Protein AF-A0A9P6CTK6-F1 (afdb_monomer)

Solvent-accessible surface area (backbone atoms only — not comparable to full-atom values): 7096 Å² total; per-residue (Å²): 109,64,70,56,51,52,54,55,56,73,71,48,77,63,53,68,63,51,49,53,53,50,47,56,50,49,43,47,75,72,61,76,55,91,66,76,59,30,54,73,52,48,22,58,72,70,72,44,57,94,61,47,58,56,55,58,44,55,79,36,50,92,51,36,44,75,45,89,54,102,55,42,32,71,42,72,72,44,77,68,54,58,60,30,31,64,28,52,91,70,31,52,95,58,42,45,64,60,72,62,50,50,54,52,50,50,51,53,49,49,63,75,63,55,71,85,77,86,124

Radius of gyration: 14.76 Å; Cα contacts (8 Å, |Δi|>4): 110; chains: 1; bounding box: 50×30×33 Å

Secondary structure (DSSP, 8-state):
-HH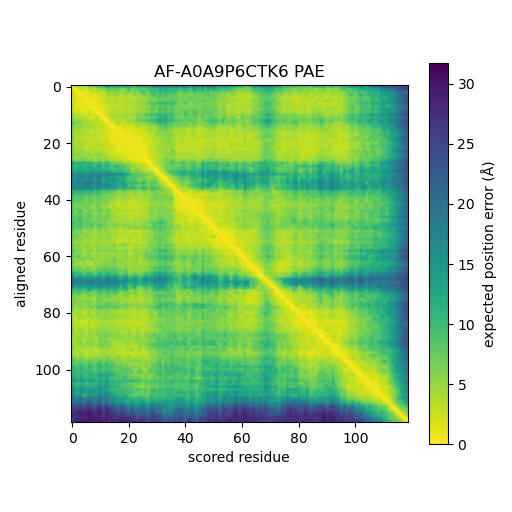HHHHHHHT-SSHHHHHHHHHHHHHHHHH-------HHHHHHHTTPPTTHHHHHHHHTTTTEEEE-SSS-EEEES-HHHHHHHT-HHHHGGG---HHHHHHHHHHHHHHHHS-----

Organism: NCBI:txid109636

pLDDT: mean 74.63, std 10.19, range [42.88, 86.19]

Nearest PDB structures (foldseek):
  7phf-assembly2_D  TM=4.768E-01  e=1.134E+00  Streptomyces peucetius
  3i53-assembly1_B  TM=4.254E-01  e=7.303E-01  Streptomyces carzinostaticus subsp. neocarzinostaticus
  5eeg-assembly1_A  TM=5.053E-01  e=2.125E+00  Streptomyces peucetius
  7phe-assembly1_B  TM=4.995E-01  e=2.909E+00  Streptomyces peucetius
  7pgj-assembly1_A-2  TM=5.007E-01  e=3.512E+00  Streptomyces peucetius

Sequence (119 aa):
LDALYQYIFSNVKHLDIVKDILAYILLEWNTSIPHPNEISQVEALFSLQAGDLESLLANLSAIVHCVPNTTTEVKFLHASLGDFLVDQSRSGEFYINLEEHQSQLLCIFFESHIPDTQY

Foldseek 3Di:
DLVVVVVLLVPADPLVLVLLLVLVLLCVVPPVPDDDQAPVVSCVVSVHDVCVSVVRCVSVVVFWDFDPDVGTGIDGPDPVVSVQQCDCVRCVVSHHDNVVSVVVVVVVVVVVPPPPPDD

Mean predicted aligned error: 8.42 Å

Structure (mmCIF, N/CA/C/O backbone):
data_AF-A0A9P6CTK6-F1
#
_entry.id   AF-A0A9P6CTK6-F1
#
loop_
_atom_site.group_PDB
_atom_site.id
_atom_site.type_symbol
_atom_site.label_atom_id
_atom_site.label_alt_id
_atom_site.label_comp_id
_atom_site.label_asym_id
_atom_site.label_entity_id
_atom_site.label_seq_id
_atom_site.pdbx_PDB_ins_code
_atom_site.Cartn_x
_atom_site.Cartn_y
_atom_site.Cartn_z
_atom_site.occupancy
_atom_site.B_iso_or_equiv
_atom_site.auth_seq_id
_atom_site.auth_comp_id
_atom_site.auth_asym_id
_atom_site.auth_atom_id
_atom_site.pdbx_PDB_model_num
ATOM 1 N N . LEU A 1 1 ? -20.359 -2.836 2.328 1.00 74.75 1 LEU A N 1
ATOM 2 C CA . LEU A 1 1 ? -19.058 -3.083 1.667 1.00 74.75 1 LEU A CA 1
ATOM 3 C C . LEU A 1 1 ? -17.915 -2.971 2.665 1.00 74.75 1 LEU A C 1
ATOM 5 O O . LEU A 1 1 ? -17.070 -3.845 2.684 1.00 74.75 1 LEU A O 1
ATOM 9 N N . ASP A 1 2 ? -17.955 -1.992 3.560 1.00 79.00 2 ASP A N 1
ATOM 10 C CA . ASP A 1 2 ? -16.886 -1.717 4.531 1.00 79.00 2 ASP A CA 1
ATOM 11 C C . ASP A 1 2 ? -16.539 -2.920 5.425 1.00 79.00 2 ASP A C 1
ATOM 13 O O . ASP A 1 2 ? -15.372 -3.263 5.562 1.00 79.00 2 ASP A O 1
ATOM 17 N N . ALA A 1 3 ? -17.539 -3.657 5.924 1.00 80.88 3 ALA A N 1
ATOM 18 C CA . ALA A 1 3 ? -17.310 -4.892 6.685 1.00 80.88 3 ALA A CA 1
ATOM 19 C C . ALA A 1 3 ? -16.643 -6.019 5.863 1.00 80.88 3 ALA A C 1
ATOM 21 O O . ALA A 1 3 ? -15.914 -6.837 6.417 1.00 80.88 3 ALA A O 1
ATOM 22 N N . LEU A 1 4 ? -16.869 -6.062 4.542 1.00 83.56 4 LEU A N 1
ATOM 23 C CA . LEU A 1 4 ? -16.194 -7.005 3.644 1.00 83.56 4 LEU A CA 1
ATOM 24 C C . LEU A 1 4 ? -14.727 -6.604 3.466 1.00 83.56 4 LEU A C 1
ATOM 26 O O . LEU A 1 4 ? -13.858 -7.463 3.547 1.00 83.56 4 LEU A O 1
ATOM 30 N N . TYR A 1 5 ? -14.450 -5.312 3.277 1.00 83.31 5 TYR A N 1
ATOM 31 C CA . TYR A 1 5 ? -13.079 -4.811 3.192 1.00 83.31 5 TYR A CA 1
ATOM 32 C C . TYR A 1 5 ? -12.316 -5.071 4.487 1.00 83.31 5 TYR A C 1
ATOM 34 O O . TYR A 1 5 ? -11.228 -5.634 4.434 1.00 83.31 5 TYR A O 1
ATOM 42 N N . GLN A 1 6 ? -12.915 -4.783 5.645 1.00 82.38 6 GLN A N 1
ATOM 43 C CA . GLN A 1 6 ? -12.319 -5.111 6.941 1.00 82.38 6 GLN A CA 1
ATOM 44 C C . GLN A 1 6 ? -12.013 -6.607 7.061 1.00 82.38 6 GLN A C 1
ATOM 46 O O . GLN A 1 6 ? -10.901 -6.964 7.429 1.00 82.3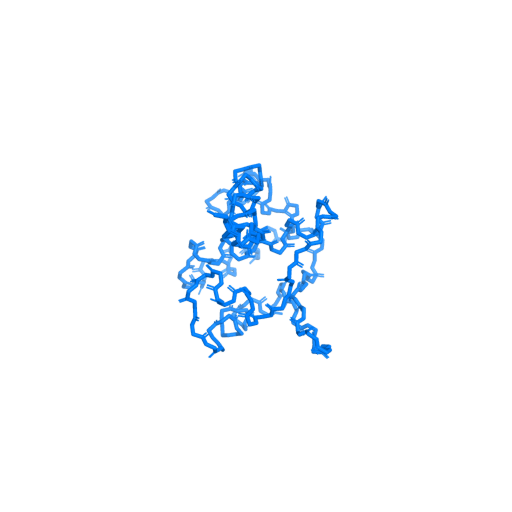8 6 GLN A O 1
ATOM 51 N N . TYR A 1 7 ? -12.946 -7.486 6.679 1.00 85.38 7 TYR A N 1
ATOM 52 C CA . TYR A 1 7 ? -12.703 -8.929 6.700 1.00 85.38 7 TYR A CA 1
ATOM 53 C C . TYR A 1 7 ? -11.545 -9.349 5.783 1.00 85.38 7 TYR A C 1
ATOM 55 O O . TYR A 1 7 ? -10.702 -10.145 6.195 1.00 85.38 7 TYR A O 1
ATOM 63 N N . ILE A 1 8 ? -11.475 -8.814 4.561 1.00 84.38 8 ILE A N 1
ATOM 64 C CA . ILE A 1 8 ? -10.388 -9.111 3.619 1.00 84.38 8 ILE A CA 1
ATOM 65 C C . ILE A 1 8 ? -9.054 -8.650 4.208 1.00 84.38 8 ILE A C 1
ATOM 67 O O . ILE A 1 8 ? -8.135 -9.458 4.322 1.00 84.38 8 ILE A O 1
ATOM 71 N N . PHE A 1 9 ? -8.968 -7.402 4.673 1.00 81.75 9 PHE A N 1
ATOM 72 C CA . PHE A 1 9 ? -7.743 -6.851 5.251 1.00 81.75 9 PHE A CA 1
ATOM 73 C C . PHE A 1 9 ? -7.313 -7.546 6.545 1.00 81.75 9 PHE A C 1
ATOM 75 O O . PHE A 1 9 ? -6.119 -7.739 6.756 1.00 81.75 9 PHE A O 1
ATOM 82 N N . SER A 1 10 ? -8.244 -8.010 7.381 1.00 83.12 10 SER A N 1
ATOM 83 C CA . SER A 1 10 ? -7.914 -8.796 8.578 1.00 83.12 10 SER A CA 1
ATOM 84 C C . SER A 1 10 ? -7.273 -10.154 8.267 1.00 83.12 10 SER A C 1
ATOM 86 O O . SER A 1 10 ? -6.631 -10.729 9.143 1.00 83.12 10 SER A O 1
ATOM 88 N N . ASN A 1 11 ? -7.435 -10.682 7.049 1.00 82.06 11 ASN A N 1
ATOM 89 C CA . ASN A 1 11 ? -6.810 -11.936 6.616 1.00 82.06 11 ASN A CA 1
ATOM 90 C C . ASN A 1 11 ? -5.470 -11.724 5.887 1.00 82.06 11 ASN A C 1
ATOM 92 O O . ASN A 1 11 ? -4.790 -12.697 5.554 1.00 82.06 11 ASN A O 1
ATOM 96 N N . VAL A 1 12 ? -5.075 -10.472 5.647 1.00 81.31 12 VAL A N 1
ATOM 97 C CA . VAL A 1 12 ? -3.832 -10.129 4.953 1.00 81.31 12 VAL A CA 1
ATOM 98 C C . VAL A 1 12 ? -2.658 -10.176 5.924 1.00 81.31 12 VAL A C 1
ATOM 100 O O . VAL A 1 12 ? -2.691 -9.611 7.016 1.00 81.31 12 VAL A O 1
ATOM 103 N N . LYS A 1 13 ? -1.581 -10.840 5.503 1.00 77.88 13 LYS A N 1
ATOM 104 C CA . LYS A 1 13 ? -0.291 -10.792 6.197 1.00 77.88 13 LYS A CA 1
ATOM 105 C C . LYS A 1 13 ? 0.496 -9.580 5.710 1.00 77.88 13 LYS A C 1
ATOM 107 O O . LYS A 1 13 ? 0.403 -9.240 4.539 1.00 77.88 13 LYS A O 1
ATOM 112 N N . HIS A 1 14 ? 1.303 -8.987 6.590 1.00 79.81 14 HIS A N 1
ATOM 113 C CA . HIS A 1 14 ? 2.108 -7.798 6.275 1.00 79.81 14 HIS A CA 1
ATOM 114 C C . HIS A 1 14 ? 1.248 -6.604 5.840 1.00 79.81 14 HIS A C 1
ATOM 116 O O . HIS A 1 14 ? 1.457 -6.012 4.785 1.00 79.81 14 HIS A O 1
ATOM 122 N N . LEU A 1 15 ? 0.260 -6.270 6.677 1.00 81.12 15 LEU A N 1
ATOM 123 C CA . LEU A 1 15 ? -0.695 -5.196 6.420 1.00 81.12 15 LEU A CA 1
ATOM 124 C C . LEU A 1 15 ? -0.017 -3.858 6.103 1.00 81.12 15 LEU A C 1
ATOM 126 O O . LEU A 1 15 ? -0.521 -3.129 5.261 1.00 81.12 15 LEU A O 1
ATOM 130 N N . ASP A 1 16 ? 1.104 -3.552 6.754 1.00 82.00 16 ASP A N 1
ATOM 131 C CA . ASP A 1 16 ? 1.844 -2.305 6.537 1.00 82.00 16 ASP A CA 1
ATOM 132 C C . ASP A 1 16 ? 2.345 -2.208 5.087 1.00 82.00 16 ASP A C 1
ATOM 134 O O . ASP A 1 16 ? 1.970 -1.289 4.372 1.00 82.00 16 ASP A O 1
ATOM 138 N N . ILE A 1 17 ? 3.033 -3.246 4.596 1.00 81.88 17 ILE A N 1
ATOM 139 C CA . ILE A 1 17 ? 3.504 -3.324 3.201 1.00 81.88 17 ILE A CA 1
ATOM 140 C C . ILE A 1 17 ? 2.326 -3.258 2.222 1.00 81.88 17 ILE A C 1
ATOM 142 O O . ILE A 1 17 ? 2.380 -2.572 1.205 1.00 81.88 17 ILE A O 1
ATOM 146 N N . VAL A 1 18 ? 1.233 -3.964 2.527 1.00 83.25 18 VAL A N 1
ATOM 147 C CA . VAL A 1 18 ? 0.032 -3.937 1.685 1.00 83.25 18 VAL A CA 1
ATOM 148 C C . VAL A 1 18 ? -0.575 -2.541 1.628 1.00 83.25 18 VAL A C 1
ATOM 150 O O . VAL A 1 18 ? -0.961 -2.103 0.549 1.00 83.25 18 VAL A O 1
ATOM 153 N N . LYS A 1 19 ? -0.658 -1.826 2.750 1.00 83.06 19 LYS A N 1
ATOM 154 C CA . LYS A 1 19 ? -1.146 -0.445 2.767 1.00 83.06 19 LYS A CA 1
ATOM 155 C C . LYS A 1 19 ? -0.269 0.453 1.916 1.00 83.06 19 LYS A C 1
ATOM 157 O O . LYS A 1 19 ? -0.826 1.208 1.128 1.00 83.06 19 LYS A O 1
ATOM 162 N N . ASP A 1 20 ? 1.049 0.328 2.012 1.00 82.31 20 ASP A N 1
ATOM 163 C CA . ASP A 1 20 ? 1.959 1.171 1.239 1.00 82.31 20 ASP A CA 1
ATOM 164 C C . ASP A 1 20 ? 1.816 0.908 -0.273 1.00 82.31 20 ASP A C 1
ATOM 166 O O . ASP A 1 20 ? 1.729 1.847 -1.069 1.00 82.31 20 ASP A O 1
ATOM 170 N N . ILE A 1 21 ? 1.681 -0.361 -0.680 1.00 81.12 21 ILE A N 1
ATOM 171 C CA . ILE A 1 21 ? 1.395 -0.747 -2.075 1.00 81.12 21 ILE A CA 1
ATOM 172 C C . ILE A 1 21 ? 0.043 -0.184 -2.529 1.00 81.12 21 ILE A C 1
ATOM 174 O O . ILE A 1 21 ? -0.078 0.366 -3.623 1.00 81.12 21 ILE A O 1
ATOM 178 N N . LEU A 1 22 ? -0.998 -0.306 -1.704 1.00 81.94 22 LEU A N 1
ATOM 179 C CA . LEU A 1 22 ? -2.321 0.213 -2.047 1.00 81.94 22 LEU A CA 1
ATOM 180 C C . LEU A 1 22 ? -2.334 1.740 -2.117 1.00 81.94 22 LEU A C 1
ATOM 182 O O . LEU A 1 22 ? -3.008 2.297 -2.983 1.00 81.94 22 LEU A O 1
ATOM 186 N N . ALA A 1 23 ? -1.572 2.413 -1.257 1.00 82.06 23 ALA A N 1
ATOM 187 C CA . ALA A 1 23 ? -1.361 3.849 -1.311 1.00 82.06 23 ALA A CA 1
ATOM 188 C C . ALA A 1 23 ? -0.685 4.242 -2.627 1.00 82.06 23 ALA A C 1
ATOM 190 O O . ALA A 1 23 ? -1.157 5.155 -3.299 1.00 82.06 23 ALA A O 1
ATOM 191 N N . TYR A 1 24 ? 0.353 3.510 -3.039 1.00 78.94 24 TYR A N 1
ATOM 192 C CA . TYR A 1 24 ? 1.037 3.714 -4.316 1.00 78.94 24 TYR A CA 1
ATOM 193 C C . TYR A 1 24 ? 0.067 3.654 -5.506 1.00 78.94 24 TYR A C 1
ATOM 195 O O . TYR A 1 24 ? -0.009 4.589 -6.307 1.00 78.94 24 TYR A O 1
ATOM 203 N N . ILE A 1 25 ? -0.759 2.606 -5.566 1.00 77.94 25 ILE A N 1
ATOM 204 C CA . ILE A 1 25 ? -1.762 2.422 -6.629 1.00 77.94 25 ILE A CA 1
ATOM 205 C C . ILE A 1 25 ? -2.846 3.516 -6.563 1.00 77.94 25 ILE A C 1
ATOM 207 O O . ILE A 1 25 ? -3.272 4.049 -7.589 1.00 77.94 25 ILE A O 1
ATOM 211 N N . LEU A 1 26 ? -3.288 3.910 -5.360 1.00 78.81 26 LEU A N 1
ATOM 212 C CA . LEU A 1 26 ? -4.265 4.996 -5.181 1.00 78.81 26 LEU A CA 1
ATOM 213 C C . LEU A 1 26 ? -3.751 6.342 -5.674 1.00 78.81 26 LEU A C 1
ATOM 215 O O . LEU A 1 26 ? -4.539 7.175 -6.131 1.00 78.81 26 LEU A O 1
ATOM 219 N N . LEU A 1 27 ? -2.447 6.571 -5.573 1.00 74.00 27 LEU A N 1
ATOM 220 C CA . LEU A 1 27 ? -1.842 7.813 -6.018 1.00 74.00 27 LEU A CA 1
ATOM 221 C C . LEU A 1 27 ? -1.805 7.928 -7.531 1.00 74.00 27 LEU A C 1
ATOM 223 O O . LEU A 1 27 ? -2.041 9.024 -8.037 1.00 74.00 27 LEU A O 1
ATOM 227 N N . GLU A 1 28 ? -1.654 6.821 -8.252 1.00 69.06 28 GLU A N 1
ATOM 228 C CA . GLU A 1 28 ? -1.843 6.805 -9.711 1.00 69.06 28 GLU A CA 1
ATOM 229 C C . GLU A 1 28 ? -3.228 7.295 -10.093 1.00 69.06 28 GLU A C 1
ATOM 231 O O . GLU A 1 28 ? -3.399 8.173 -10.938 1.00 69.06 28 GLU A O 1
ATOM 236 N N . TRP A 1 29 ? -4.217 6.731 -9.403 1.00 66.38 29 TRP A N 1
ATOM 237 C CA . TRP A 1 29 ? -5.616 6.962 -9.683 1.00 66.38 29 TRP A CA 1
ATOM 238 C C . TRP A 1 29 ? -6.015 8.413 -9.404 1.00 66.38 29 TRP A C 1
ATOM 240 O O . TRP A 1 29 ? -6.783 8.998 -10.165 1.00 66.38 29 TRP A O 1
ATOM 250 N N . ASN A 1 30 ? -5.494 9.003 -8.323 1.00 63.84 30 ASN A N 1
ATOM 251 C CA . ASN A 1 30 ? -5.920 10.324 -7.859 1.00 63.84 30 ASN A CA 1
ATOM 252 C C . ASN A 1 30 ? -5.065 11.496 -8.348 1.00 63.84 30 ASN A C 1
ATOM 254 O O . ASN A 1 30 ? -5.587 12.605 -8.439 1.00 63.84 30 ASN A O 1
ATOM 258 N N . THR A 1 31 ? -3.773 11.311 -8.632 1.00 58.47 31 THR A N 1
ATOM 259 C CA . THR A 1 31 ? -2.869 12.463 -8.822 1.00 58.47 31 THR A CA 1
ATOM 260 C C . THR A 1 31 ? -2.503 12.759 -10.273 1.00 58.47 31 THR A C 1
ATOM 262 O O . THR A 1 31 ? -1.908 13.802 -10.529 1.00 58.47 31 THR A O 1
ATOM 265 N N . SER A 1 32 ? -2.867 11.905 -11.244 1.00 58.84 32 SER A N 1
ATOM 266 C CA . SER A 1 32 ? -2.383 12.014 -12.641 1.00 58.84 32 SER A CA 1
ATOM 267 C C . SER A 1 32 ? -0.853 12.142 -12.754 1.00 58.84 32 SER A C 1
ATOM 269 O O . SER A 1 32 ? -0.345 12.541 -13.802 1.00 58.84 32 SER A O 1
ATOM 271 N N . ILE A 1 33 ? -0.108 11.817 -11.691 1.00 59.31 33 ILE A N 1
ATOM 272 C CA . ILE A 1 33 ? 1.347 11.790 -11.714 1.00 59.31 33 ILE A CA 1
ATOM 273 C C . ILE A 1 33 ? 1.734 10.510 -12.456 1.00 59.31 33 ILE A C 1
ATOM 275 O O . ILE A 1 33 ? 1.364 9.425 -12.002 1.00 59.31 33 ILE A O 1
ATOM 279 N N . PRO A 1 34 ? 2.447 10.606 -13.591 1.00 55.44 34 PRO A N 1
ATOM 280 C CA . PRO A 1 34 ? 2.955 9.431 -14.270 1.00 55.44 34 PRO A CA 1
ATOM 281 C C . PRO A 1 34 ? 4.011 8.791 -13.376 1.00 55.44 34 PRO A C 1
ATOM 283 O O . PRO A 1 34 ? 5.079 9.359 -13.146 1.00 55.44 34 PRO A O 1
ATOM 286 N N . HIS A 1 35 ? 3.703 7.611 -12.865 1.00 61.97 35 HIS A N 1
ATOM 287 C CA . HIS A 1 35 ? 4.642 6.789 -12.125 1.00 61.97 35 HIS A CA 1
ATOM 288 C C . HIS A 1 35 ? 4.604 5.364 -12.686 1.00 61.97 35 HIS A C 1
ATOM 290 O O . HIS A 1 35 ? 3.653 4.988 -13.382 1.00 61.97 35 HIS A O 1
ATOM 296 N N . PRO A 1 36 ? 5.686 4.599 -12.510 1.00 61.06 36 PRO A N 1
ATOM 297 C CA . PRO A 1 36 ? 5.760 3.271 -13.082 1.00 61.06 36 PRO A CA 1
ATOM 298 C C . PRO A 1 36 ? 4.857 2.284 -12.335 1.00 61.06 36 PRO A C 1
ATOM 300 O O . PRO A 1 36 ? 5.244 1.700 -11.330 1.00 61.06 36 PRO A O 1
ATOM 303 N N . ASN A 1 37 ? 3.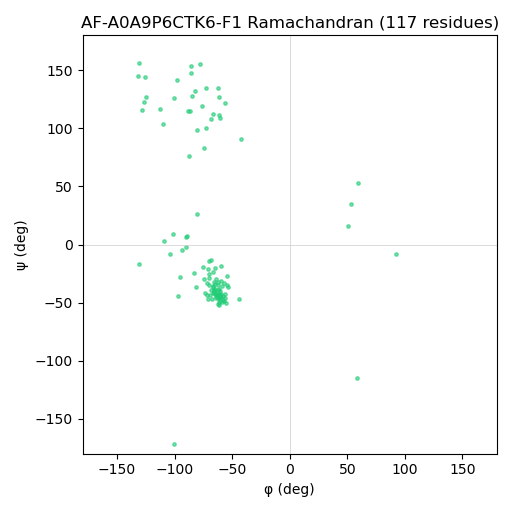680 2.011 -12.895 1.00 64.38 37 ASN A N 1
ATOM 304 C CA . ASN A 1 37 ? 2.760 0.968 -12.422 1.00 64.38 37 ASN A CA 1
ATOM 305 C C . ASN A 1 37 ? 3.154 -0.447 -12.899 1.00 64.38 37 ASN A C 1
ATOM 3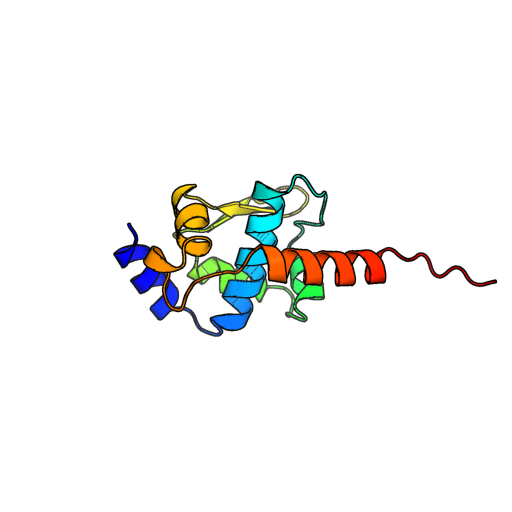07 O O . ASN A 1 37 ? 2.317 -1.326 -13.092 1.00 64.38 37 ASN A O 1
ATOM 311 N N . GLU A 1 38 ? 4.437 -0.668 -13.174 1.00 73.38 38 GLU A N 1
ATOM 312 C CA . GLU A 1 38 ? 4.932 -1.981 -13.563 1.00 73.38 38 GLU A CA 1
ATOM 313 C C . GLU A 1 38 ? 5.234 -2.792 -12.302 1.00 73.38 38 GLU A C 1
ATOM 315 O O . GLU A 1 38 ? 5.995 -2.331 -11.450 1.00 73.38 38 GLU A O 1
ATOM 320 N N . ILE A 1 39 ? 4.690 -4.013 -12.207 1.00 76.31 39 ILE A N 1
ATOM 321 C CA . ILE A 1 39 ? 4.924 -4.933 -11.076 1.00 76.31 39 ILE A CA 1
ATOM 322 C C . ILE A 1 39 ? 6.402 -4.985 -10.678 1.00 76.31 39 ILE A C 1
ATOM 324 O O . ILE A 1 39 ? 6.717 -4.800 -9.510 1.00 76.31 39 ILE A O 1
ATOM 328 N N . SER A 1 40 ? 7.307 -5.127 -11.649 1.00 75.69 40 SER A N 1
ATOM 329 C CA . SER A 1 40 ? 8.755 -5.197 -11.419 1.00 75.69 40 SER A CA 1
ATOM 330 C C . SER A 1 40 ? 9.321 -3.961 -10.704 1.00 75.69 40 SER A C 1
ATOM 332 O O . SER A 1 40 ? 10.247 -4.066 -9.903 1.00 75.69 40 SER A O 1
ATOM 334 N N . GLN A 1 41 ? 8.786 -2.774 -11.001 1.00 76.38 41 GLN A N 1
ATOM 335 C CA . GLN A 1 41 ? 9.246 -1.512 -10.418 1.00 76.38 41 GLN A CA 1
ATOM 336 C C . GLN A 1 41 ? 8.643 -1.287 -9.035 1.00 76.38 41 GLN A C 1
ATOM 338 O O . GLN A 1 41 ? 9.344 -0.827 -8.138 1.00 76.38 41 GLN A O 1
ATOM 343 N N . VAL A 1 42 ? 7.383 -1.680 -8.837 1.00 78.19 42 VAL A N 1
ATOM 344 C CA . VAL A 1 42 ? 6.745 -1.689 -7.516 1.00 78.19 42 VAL A CA 1
ATOM 345 C C . VAL A 1 42 ? 7.457 -2.685 -6.595 1.00 78.19 42 VAL A C 1
ATOM 347 O O . VAL A 1 42 ? 7.781 -2.349 -5.460 1.00 78.19 42 VAL A O 1
ATOM 350 N N . GLU A 1 43 ? 7.792 -3.879 -7.083 1.00 82.62 43 GLU A N 1
ATOM 351 C CA . GLU A 1 43 ? 8.580 -4.858 -6.329 1.00 82.62 43 GLU A CA 1
ATOM 352 C C . GLU A 1 43 ? 9.954 -4.305 -5.949 1.00 82.62 43 GLU A C 1
ATOM 354 O O . GLU A 1 43 ? 10.345 -4.392 -4.787 1.00 82.62 43 GLU A O 1
ATOM 359 N N . ALA A 1 44 ? 10.655 -3.656 -6.884 1.00 80.94 44 ALA A N 1
ATOM 360 C CA . ALA A 1 44 ? 11.931 -3.005 -6.596 1.00 80.94 44 ALA A CA 1
ATOM 361 C C . ALA A 1 44 ? 11.795 -1.876 -5.557 1.00 80.94 44 ALA A C 1
ATOM 363 O O . ALA A 1 44 ? 12.617 -1.784 -4.643 1.00 80.94 44 ALA A O 1
ATOM 364 N N . LEU A 1 45 ? 10.747 -1.054 -5.660 1.00 77.81 45 LEU A N 1
ATOM 365 C CA . LEU A 1 45 ? 10.469 0.058 -4.749 1.00 77.81 45 LEU A CA 1
ATOM 366 C C . LEU A 1 45 ? 10.230 -0.428 -3.314 1.00 77.81 45 LEU A C 1
ATOM 368 O O . LEU A 1 45 ? 10.770 0.139 -2.366 1.00 77.81 45 LEU A O 1
ATOM 372 N N . PHE A 1 46 ? 9.464 -1.507 -3.161 1.00 79.06 46 PHE A N 1
ATOM 373 C CA . PHE A 1 46 ? 9.149 -2.108 -1.865 1.00 79.06 46 PHE A CA 1
ATOM 374 C C . PHE A 1 46 ? 10.167 -3.165 -1.412 1.00 79.06 46 PHE A C 1
ATOM 376 O O . PHE A 1 46 ? 9.958 -3.815 -0.389 1.00 79.06 46 PHE A O 1
ATOM 383 N N . SER A 1 47 ? 11.283 -3.328 -2.137 1.00 81.88 47 SER A N 1
ATOM 384 C CA . SER A 1 47 ? 12.306 -4.353 -1.864 1.00 81.88 47 SER A CA 1
ATOM 385 C C . SER A 1 47 ? 11.735 -5.778 -1.762 1.00 81.88 47 SER A C 1
ATOM 387 O O . SER A 1 47 ? 12.202 -6.597 -0.968 1.00 81.88 47 SER A O 1
ATOM 389 N N . LEU A 1 48 ? 10.710 -6.068 -2.562 1.00 82.38 48 LEU A N 1
ATOM 390 C CA . LEU A 1 48 ? 10.055 -7.368 -2.669 1.00 82.38 48 LEU A CA 1
ATOM 391 C C . LEU A 1 48 ? 10.788 -8.264 -3.672 1.00 82.38 48 LEU A C 1
ATOM 393 O O . LEU A 1 48 ? 11.444 -7.779 -4.599 1.00 82.38 48 LEU A O 1
ATOM 397 N N . GLN A 1 49 ? 10.679 -9.583 -3.506 1.00 84.12 49 GLN A N 1
ATOM 398 C CA . GLN A 1 49 ? 11.167 -10.507 -4.526 1.00 84.12 49 GLN A CA 1
ATOM 399 C C . GLN A 1 49 ? 10.180 -10.582 -5.692 1.00 84.12 49 GLN A C 1
ATOM 401 O O . GLN A 1 49 ? 8.986 -10.356 -5.526 1.00 84.12 49 GLN A O 1
ATOM 406 N N . ALA A 1 50 ? 10.681 -10.953 -6.872 1.00 81.44 50 ALA A N 1
ATOM 407 C CA . ALA A 1 50 ? 9.832 -11.163 -8.037 1.00 81.44 50 ALA A CA 1
ATOM 408 C C . ALA A 1 50 ? 8.737 -12.206 -7.747 1.00 81.44 50 ALA A C 1
ATOM 410 O O . ALA A 1 50 ? 9.045 -13.350 -7.395 1.00 81.44 50 ALA A O 1
ATOM 411 N N . GLY A 1 51 ? 7.476 -11.810 -7.905 1.00 79.00 51 GLY A N 1
ATOM 412 C CA . GLY A 1 51 ? 6.289 -12.617 -7.623 1.00 79.00 51 GLY A CA 1
ATOM 413 C C . GLY A 1 51 ? 5.723 -12.447 -6.207 1.00 79.00 51 GLY A C 1
ATOM 414 O O . GLY A 1 51 ? 4.617 -12.930 -5.941 1.00 79.00 51 GLY A O 1
ATOM 415 N N . ASP A 1 52 ? 6.411 -11.747 -5.299 1.00 82.94 52 ASP A N 1
ATOM 416 C CA . ASP A 1 52 ? 5.861 -11.437 -3.972 1.00 82.94 52 ASP A CA 1
ATOM 417 C C . ASP A 1 52 ? 4.706 -10.445 -4.087 1.00 82.94 52 ASP A C 1
ATOM 419 O O . ASP A 1 52 ? 3.693 -10.607 -3.401 1.00 82.94 52 ASP A O 1
ATOM 423 N N . LEU A 1 53 ? 4.812 -9.455 -4.983 1.00 81.75 53 LEU A N 1
ATOM 424 C CA . LEU A 1 53 ? 3.717 -8.520 -5.222 1.00 81.75 53 LEU A CA 1
ATOM 425 C C . LEU A 1 53 ? 2.508 -9.259 -5.796 1.00 81.75 53 LEU A C 1
ATOM 427 O O . LEU A 1 53 ? 1.396 -9.077 -5.311 1.00 81.75 53 LEU A O 1
ATOM 431 N N . GLU A 1 54 ? 2.712 -10.155 -6.761 1.00 80.12 54 GLU A N 1
ATOM 432 C CA . GLU A 1 54 ? 1.633 -10.987 -7.306 1.00 80.12 54 GLU A CA 1
ATOM 433 C C . GLU A 1 54 ? 0.994 -11.879 -6.236 1.00 80.12 54 GLU A C 1
ATOM 435 O O . GLU A 1 54 ? -0.227 -12.010 -6.199 1.00 80.12 54 GLU A O 1
ATOM 440 N N . SER A 1 55 ? 1.786 -12.453 -5.329 1.00 82.38 55 SER A N 1
ATOM 441 C CA . SER A 1 55 ? 1.300 -13.276 -4.214 1.00 82.38 55 SER A CA 1
ATOM 442 C C . SER A 1 55 ? 0.495 -12.461 -3.190 1.00 82.38 55 SER A C 1
ATOM 444 O O . SER A 1 55 ? -0.576 -12.884 -2.735 1.00 82.38 55 SER A O 1
ATOM 446 N N . LEU A 1 56 ? 0.961 -11.253 -2.858 1.00 79.81 56 LEU A N 1
ATOM 447 C CA . LEU A 1 56 ? 0.250 -10.310 -1.991 1.00 79.81 56 LEU A CA 1
ATOM 448 C C . LEU A 1 56 ? -1.068 -9.863 -2.631 1.00 79.81 56 LEU A C 1
ATOM 450 O O . LEU A 1 56 ? -2.117 -9.899 -1.983 1.00 79.81 56 LEU A O 1
ATOM 454 N N . LEU A 1 57 ? -1.034 -9.514 -3.916 1.00 77.69 57 LEU A N 1
ATOM 455 C CA . LEU A 1 57 ? -2.209 -9.115 -4.684 1.00 77.69 57 LEU A CA 1
ATOM 456 C C . LEU A 1 57 ? -3.158 -10.286 -4.949 1.00 77.69 57 LEU A C 1
ATOM 458 O O . LEU A 1 57 ? -4.364 -10.071 -5.007 1.00 77.69 57 LEU A O 1
ATOM 462 N N . ALA A 1 58 ? -2.672 -11.527 -5.027 1.00 78.00 58 ALA A N 1
ATOM 463 C CA . ALA A 1 58 ? -3.516 -12.713 -5.161 1.00 78.00 58 ALA A CA 1
ATOM 464 C C . ALA A 1 58 ? -4.448 -12.877 -3.951 1.00 78.00 58 ALA A C 1
ATOM 466 O O . ALA A 1 58 ? -5.630 -13.191 -4.125 1.00 78.00 58 ALA A O 1
ATOM 467 N N . ASN A 1 59 ? -3.967 -12.571 -2.741 1.00 76.12 59 ASN A N 1
ATOM 468 C CA . ASN A 1 59 ? -4.808 -12.527 -1.537 1.00 76.12 59 ASN A CA 1
ATOM 469 C C . ASN A 1 59 ? -5.845 -11.390 -1.582 1.00 76.12 59 ASN A C 1
ATOM 471 O O . ASN A 1 59 ? -6.888 -11.474 -0.937 1.00 76.12 59 ASN A O 1
ATOM 475 N N . LEU A 1 60 ? -5.579 -10.350 -2.374 1.00 80.25 60 LEU A N 1
ATOM 476 C CA . LEU A 1 60 ? -6.456 -9.203 -2.606 1.00 80.25 60 LEU A CA 1
ATOM 477 C C . LEU A 1 60 ? -7.216 -9.288 -3.936 1.00 80.25 60 LEU A C 1
ATOM 479 O O . LEU A 1 60 ? -7.890 -8.329 -4.303 1.00 80.25 60 LEU A O 1
ATOM 483 N N . SER A 1 61 ? -7.170 -10.423 -4.638 1.00 76.81 61 SER A N 1
ATOM 484 C CA . SER A 1 61 ? -7.772 -10.596 -5.973 1.00 76.81 61 SER A CA 1
ATOM 485 C C . SER A 1 61 ? -9.287 -10.358 -6.007 1.00 76.81 61 SER A C 1
ATOM 487 O O . SER A 1 61 ? -9.865 -10.101 -7.061 1.00 76.81 61 SER A O 1
ATOM 489 N N . ALA A 1 62 ? -9.943 -10.404 -4.844 1.00 79.75 62 ALA A N 1
ATOM 490 C CA . ALA A 1 62 ? -11.349 -10.050 -4.682 1.00 79.75 62 ALA A CA 1
ATOM 491 C C . ALA A 1 62 ? -11.625 -8.538 -4.815 1.00 79.75 62 ALA A C 1
ATOM 493 O O . ALA A 1 62 ? -12.770 -8.150 -5.040 1.00 79.75 62 ALA A O 1
ATOM 494 N N . ILE A 1 63 ? -10.610 -7.686 -4.637 1.00 82.56 63 ILE A N 1
ATOM 495 C CA . ILE A 1 63 ? -10.741 -6.220 -4.586 1.00 82.56 63 ILE A CA 1
ATOM 496 C C . ILE A 1 63 ? -9.742 -5.476 -5.489 1.00 82.56 63 ILE A C 1
ATOM 498 O O . ILE A 1 63 ? -9.967 -4.311 -5.827 1.00 82.56 63 ILE A O 1
ATOM 502 N N . VAL A 1 64 ? -8.684 -6.154 -5.932 1.00 80.31 64 VAL A N 1
ATOM 503 C CA . VAL A 1 64 ? -7.656 -5.662 -6.851 1.00 80.31 64 VAL A CA 1
ATOM 504 C C . VAL A 1 64 ? -7.540 -6.621 -8.036 1.00 80.31 64 VAL A C 1
ATOM 506 O O . VAL A 1 64 ? -7.675 -7.832 -7.887 1.00 80.31 64 VAL A O 1
ATOM 509 N N . HIS A 1 65 ? -7.294 -6.079 -9.223 1.00 78.81 65 HIS A N 1
ATOM 510 C CA . HIS A 1 65 ? -7.105 -6.828 -10.456 1.00 78.81 65 HIS A CA 1
ATOM 511 C C . HIS A 1 65 ? -5.769 -6.460 -11.095 1.00 78.81 65 HIS A C 1
ATOM 513 O O . HIS A 1 65 ? -5.506 -5.286 -11.353 1.00 78.81 65 HIS A O 1
ATOM 519 N N . CYS A 1 66 ? -4.958 -7.470 -11.396 1.00 72.31 66 CYS A N 1
ATOM 520 C CA . CYS A 1 66 ? -3.759 -7.312 -12.210 1.00 72.31 66 CYS A CA 1
ATOM 521 C C . CYS A 1 66 ? -4.155 -7.491 -13.675 1.00 72.31 66 CYS A C 1
ATOM 523 O O . CYS A 1 66 ? -4.603 -8.569 -14.063 1.00 72.31 66 CYS A O 1
ATOM 525 N N . VAL A 1 67 ? -4.031 -6.443 -14.486 1.00 69.31 67 VAL A N 1
ATOM 526 C CA . VAL A 1 67 ? -4.300 -6.518 -15.924 1.00 69.31 67 VAL A CA 1
ATOM 527 C C . VAL A 1 67 ? -3.013 -6.966 -16.619 1.00 69.31 67 VAL A C 1
ATOM 529 O O . VAL A 1 67 ? -2.039 -6.209 -16.606 1.00 69.31 67 VAL A O 1
ATOM 532 N N . PRO A 1 68 ? -2.979 -8.159 -17.242 1.00 60.94 68 PRO A N 1
ATOM 533 C CA . PRO A 1 68 ? -1.818 -8.615 -17.994 1.00 60.94 68 PRO A CA 1
ATOM 534 C C . PRO A 1 68 ? -1.738 -7.853 -19.326 1.00 60.94 68 PRO A C 1
ATOM 536 O O . PRO A 1 68 ? -2.229 -8.312 -20.356 1.00 60.94 68 PRO A O 1
ATOM 539 N N . ASN A 1 69 ? -1.158 -6.656 -19.291 1.00 59.22 69 ASN A N 1
ATOM 540 C CA . ASN A 1 69 ? -0.757 -5.884 -20.467 1.00 59.22 69 ASN A CA 1
ATOM 541 C C . ASN A 1 69 ? 0.759 -6.031 -20.700 1.00 59.22 69 ASN A C 1
ATOM 543 O O . ASN A 1 69 ? 1.424 -6.835 -20.053 1.00 59.22 69 ASN A O 1
ATOM 547 N N . THR A 1 70 ? 1.322 -5.257 -21.633 1.00 54.66 70 THR A N 1
ATOM 548 C CA . THR A 1 70 ? 2.776 -5.182 -21.887 1.00 54.66 70 THR A CA 1
ATOM 549 C C . THR A 1 70 ? 3.599 -4.847 -20.640 1.00 54.66 70 THR A C 1
ATOM 551 O O . THR A 1 70 ? 4.751 -5.248 -20.545 1.00 54.66 70 THR A O 1
ATOM 554 N N . THR A 1 71 ? 2.982 -4.147 -19.693 1.00 57.94 71 THR A N 1
ATOM 555 C CA . THR A 1 71 ? 3.424 -3.917 -18.319 1.00 57.94 71 THR A CA 1
ATOM 556 C C . THR A 1 71 ? 2.231 -4.300 -17.453 1.00 57.94 71 THR A C 1
ATOM 558 O O . THR A 1 71 ? 1.155 -3.727 -17.623 1.00 57.94 71 THR A O 1
ATOM 561 N N . THR A 1 72 ? 2.351 -5.332 -16.621 1.00 64.62 72 THR A N 1
ATOM 562 C CA . THR A 1 72 ? 1.235 -5.777 -15.777 1.00 64.62 72 THR A CA 1
ATOM 563 C C . THR A 1 72 ? 0.850 -4.639 -14.832 1.00 64.62 72 THR A C 1
ATOM 565 O O . THR A 1 72 ? 1.644 -4.282 -13.969 1.00 64.62 72 THR A O 1
ATOM 568 N N . GLU A 1 73 ? -0.335 -4.056 -15.027 1.00 68.38 73 GLU A N 1
ATOM 569 C CA . GLU A 1 73 ? -0.835 -2.914 -14.248 1.00 68.38 73 GLU A CA 1
ATOM 570 C C . GLU A 1 73 ? -1.768 -3.398 -13.143 1.00 68.38 73 GLU A C 1
ATOM 572 O O . GLU A 1 73 ? -2.604 -4.285 -13.363 1.00 68.38 73 GLU A O 1
ATOM 577 N N . VAL A 1 74 ? -1.691 -2.768 -11.975 1.00 74.19 74 VAL A N 1
ATOM 578 C CA . VAL A 1 74 ? -2.559 -3.090 -10.841 1.00 74.19 74 VAL A CA 1
ATOM 579 C C . VAL A 1 74 ? -3.692 -2.070 -10.755 1.00 74.19 74 VAL A C 1
ATOM 581 O O . VAL A 1 74 ? -3.455 -0.865 -10.721 1.00 74.19 74 VAL A O 1
ATOM 584 N N . LYS A 1 75 ? -4.946 -2.540 -10.735 1.00 75.06 75 LYS A N 1
ATOM 585 C CA . LYS A 1 75 ? -6.143 -1.682 -10.694 1.00 75.06 75 LYS A CA 1
ATOM 586 C C . LYS A 1 75 ? -7.135 -2.122 -9.632 1.00 75.06 75 LYS A C 1
ATOM 588 O O . LYS A 1 75 ? -7.347 -3.309 -9.403 1.00 75.06 75 LYS A O 1
ATOM 593 N N . PHE A 1 76 ? -7.811 -1.155 -9.021 1.00 80.19 76 PHE A N 1
ATOM 594 C CA . PHE A 1 76 ? -8.908 -1.437 -8.103 1.00 80.19 76 PHE A CA 1
ATOM 595 C C . PHE A 1 76 ? -10.153 -1.916 -8.848 1.00 80.19 76 PHE A C 1
ATOM 597 O O . PHE A 1 76 ? -10.572 -1.310 -9.832 1.00 80.19 76 PHE A O 1
ATOM 604 N N . LEU A 1 77 ? -10.780 -2.981 -8.345 1.00 79.31 77 LEU A N 1
ATOM 605 C CA . LEU A 1 77 ? -12.037 -3.498 -8.897 1.00 79.31 77 LEU A CA 1
ATOM 606 C C . LEU A 1 77 ? -13.236 -2.617 -8.535 1.00 79.31 77 LEU A C 1
ATOM 608 O O . LEU A 1 77 ? -14.216 -2.548 -9.276 1.00 79.31 77 LEU A O 1
ATOM 612 N N . HIS A 1 78 ? -13.162 -1.945 -7.386 1.00 79.69 78 HIS A N 1
ATOM 613 C CA . HIS A 1 78 ? -14.237 -1.120 -6.861 1.00 79.69 78 HIS A CA 1
ATOM 614 C C . HIS A 1 78 ? -13.724 0.286 -6.557 1.00 79.69 78 HIS A C 1
ATOM 616 O O . HIS A 1 78 ? -12.850 0.453 -5.713 1.00 79.69 78 HIS A O 1
ATOM 622 N N . ALA A 1 79 ? -14.334 1.308 -7.167 1.00 74.56 79 ALA A N 1
ATOM 623 C CA . ALA A 1 79 ? -14.051 2.710 -6.838 1.00 74.56 79 ALA A CA 1
ATOM 624 C C . ALA A 1 79 ? -14.229 2.998 -5.332 1.00 74.56 79 ALA A C 1
ATOM 626 O O . ALA A 1 79 ? -13.432 3.707 -4.726 1.00 74.56 79 ALA A O 1
ATOM 627 N N . SER A 1 80 ? -15.208 2.338 -4.700 1.00 82.94 80 SER A N 1
ATOM 628 C CA . SER A 1 80 ? -15.500 2.480 -3.270 1.00 82.94 80 SER A CA 1
ATOM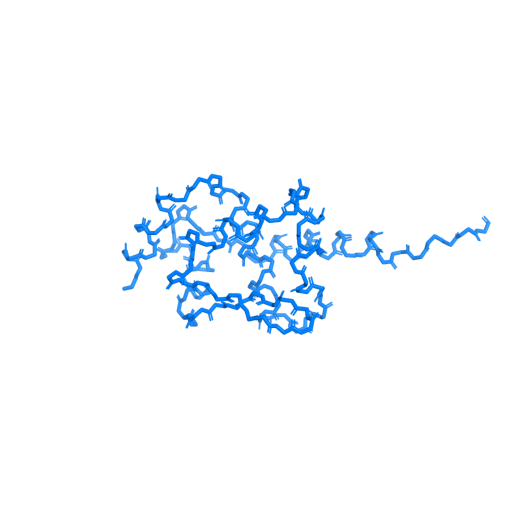 629 C C . SER A 1 80 ? -14.428 1.918 -2.335 1.00 82.94 80 SER A C 1
ATOM 631 O O . SER A 1 80 ? -14.491 2.190 -1.136 1.00 82.94 80 SER A O 1
ATOM 633 N N . LEU A 1 81 ? -13.481 1.120 -2.843 1.00 81.94 81 LEU A N 1
ATOM 634 C CA . LEU A 1 81 ? -12.329 0.667 -2.067 1.00 81.94 81 LEU A CA 1
ATOM 635 C C . LEU A 1 81 ? -11.330 1.807 -1.870 1.00 81.94 81 LEU A C 1
ATOM 637 O O . LEU A 1 81 ? -10.830 1.981 -0.763 1.00 81.94 81 LEU A O 1
ATOM 641 N N . GLY A 1 82 ? -11.081 2.600 -2.915 1.00 80.25 82 GLY A N 1
ATOM 642 C CA . GLY A 1 82 ? -10.244 3.788 -2.791 1.00 80.25 82 GLY A CA 1
ATOM 643 C C . GLY A 1 82 ? -10.841 4.773 -1.797 1.00 80.25 82 GLY A C 1
ATOM 644 O O . GLY A 1 82 ? -10.166 5.151 -0.847 1.00 80.25 82 GLY A O 1
ATOM 645 N N . ASP A 1 83 ? -12.141 5.059 -1.924 1.00 81.50 83 ASP A N 1
ATOM 646 C CA . ASP A 1 83 ? -12.872 5.912 -0.975 1.00 81.50 83 ASP A CA 1
ATOM 647 C C . ASP A 1 83 ? -12.858 5.370 0.463 1.00 81.50 83 ASP A C 1
ATOM 649 O O . ASP A 1 83 ? -12.921 6.133 1.419 1.00 81.50 83 ASP A O 1
ATOM 653 N N . PHE A 1 84 ? -12.820 4.047 0.641 1.00 86.06 84 PHE A N 1
ATOM 654 C CA . PHE A 1 84 ? -12.735 3.426 1.962 1.00 86.06 84 PHE A CA 1
ATOM 655 C C . PHE A 1 84 ? -11.355 3.641 2.591 1.00 86.06 84 PHE A C 1
ATOM 657 O O . PHE A 1 84 ? -11.272 4.040 3.750 1.00 86.06 84 PHE A O 1
ATOM 664 N N . LEU A 1 85 ? -10.284 3.401 1.829 1.00 84.94 85 LEU A N 1
ATOM 665 C CA . LEU A 1 85 ? -8.901 3.490 2.306 1.00 84.94 85 LEU A CA 1
ATOM 666 C C . LEU A 1 85 ? -8.494 4.920 2.681 1.00 84.94 85 LEU A C 1
ATOM 668 O O . LEU A 1 85 ? -7.726 5.104 3.617 1.00 84.94 85 LEU A O 1
ATOM 672 N N . VAL A 1 86 ? -9.040 5.925 1.997 1.00 85.12 86 VAL A N 1
ATOM 673 C CA . VAL A 1 86 ? -8.749 7.349 2.251 1.00 85.12 86 VAL A CA 1
ATOM 674 C C . VAL A 1 86 ? -9.688 7.993 3.272 1.00 85.12 86 VAL A C 1
ATOM 676 O O . VAL A 1 86 ? -9.545 9.172 3.581 1.00 85.12 86 VAL A O 1
ATOM 679 N N . ASP A 1 87 ? -10.670 7.254 3.789 1.00 85.44 87 ASP A N 1
ATOM 680 C CA . ASP A 1 87 ? -11.607 7.740 4.801 1.00 85.44 87 ASP A CA 1
ATOM 681 C C . ASP A 1 87 ? -11.332 7.040 6.131 1.00 85.44 87 ASP A C 1
ATOM 683 O O . ASP A 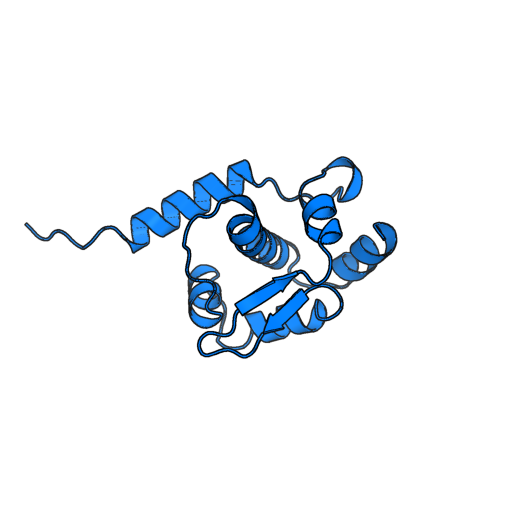1 87 ? -11.718 5.885 6.339 1.00 85.44 87 ASP A O 1
ATOM 687 N N . GLN A 1 88 ? -10.681 7.756 7.051 1.00 84.38 88 GLN A N 1
ATOM 688 C CA . GLN A 1 88 ? -10.305 7.235 8.366 1.00 84.38 88 GLN A CA 1
ATOM 689 C C . GLN A 1 88 ? -11.506 6.712 9.165 1.00 84.38 88 GLN A C 1
ATOM 691 O O . GLN A 1 88 ? -11.374 5.744 9.914 1.00 84.38 88 GLN A O 1
ATOM 696 N N . SER A 1 89 ? -12.688 7.315 9.002 1.00 84.88 89 SER A N 1
ATOM 697 C CA . SER A 1 89 ? -13.889 6.903 9.736 1.00 84.88 89 SER A CA 1
ATOM 698 C C . SER A 1 89 ? -14.413 5.537 9.284 1.00 84.88 89 SER A C 1
ATOM 700 O O . SER A 1 89 ? -15.045 4.827 10.068 1.00 84.88 89 SER A O 1
ATOM 702 N N . ARG A 1 90 ? -14.119 5.152 8.036 1.00 82.69 90 ARG A N 1
ATOM 703 C CA . ARG A 1 90 ? -14.564 3.895 7.422 1.00 82.69 90 ARG A CA 1
ATOM 704 C C . ARG A 1 90 ? -13.501 2.807 7.513 1.00 82.69 90 ARG A C 1
ATOM 706 O O . ARG A 1 90 ? -13.820 1.671 7.868 1.00 82.69 90 ARG A O 1
ATOM 713 N N . SER A 1 91 ? -12.248 3.149 7.224 1.00 83.00 91 SER A N 1
ATOM 714 C CA . SER A 1 91 ? -11.126 2.204 7.232 1.00 83.00 91 SER A CA 1
ATOM 715 C C . SER A 1 91 ? -10.520 1.970 8.611 1.00 83.00 91 SER A C 1
ATOM 717 O O . SER A 1 91 ? -9.971 0.893 8.842 1.00 83.00 91 SER A O 1
ATOM 719 N N . GLY A 1 92 ? -10.656 2.909 9.551 1.00 84.62 92 GLY A N 1
ATOM 720 C CA . GLY A 1 92 ? -10.131 2.765 10.908 1.00 84.62 92 GLY A CA 1
ATOM 721 C C . GLY A 1 92 ? -8.619 2.541 10.897 1.00 84.62 92 GLY A C 1
ATOM 722 O O . GLY A 1 92 ? -7.859 3.403 10.468 1.00 84.62 92 GLY A O 1
ATOM 723 N N . GLU A 1 93 ? -8.177 1.363 11.336 1.00 81.81 93 GLU A N 1
ATOM 724 C CA . GLU A 1 93 ? -6.758 0.986 11.315 1.00 81.81 93 GLU A CA 1
ATOM 725 C C . GLU A 1 93 ? -6.218 0.746 9.898 1.00 81.81 93 GLU A C 1
ATOM 727 O O . GLU A 1 93 ? -5.006 0.707 9.718 1.00 81.81 93 GLU A O 1
ATOM 732 N N . PHE A 1 94 ? -7.081 0.603 8.887 1.00 82.44 94 PHE A N 1
ATOM 733 C CA . PHE A 1 94 ? -6.703 0.432 7.477 1.00 82.44 94 PHE A CA 1
ATOM 734 C C . PHE A 1 94 ? -6.571 1.754 6.712 1.00 82.44 94 PHE A C 1
ATOM 736 O O . PHE A 1 94 ? -6.411 1.737 5.494 1.00 82.44 94 PHE A O 1
ATOM 743 N N . TYR A 1 95 ? -6.671 2.881 7.417 1.00 86.19 95 TYR A N 1
ATOM 744 C CA . TYR A 1 95 ? -6.588 4.210 6.830 1.00 86.19 95 TYR A CA 1
ATOM 745 C C . TYR A 1 95 ? -5.228 4.470 6.184 1.00 86.19 95 TYR A C 1
ATOM 747 O O . TYR A 1 95 ? -4.182 4.204 6.781 1.00 86.19 95 TYR A O 1
ATOM 755 N N . ILE A 1 96 ? -5.266 5.029 4.977 1.00 85.19 96 ILE A N 1
ATOM 756 C CA . ILE A 1 96 ? -4.110 5.459 4.201 1.00 85.19 96 ILE A CA 1
ATOM 757 C C . ILE A 1 96 ? -4.145 6.979 4.095 1.00 85.19 96 ILE A C 1
ATOM 759 O O . ILE A 1 96 ? -5.031 7.566 3.470 1.00 85.19 96 ILE A O 1
ATOM 763 N N . ASN A 1 97 ? -3.127 7.615 4.665 1.00 81.69 97 ASN A N 1
ATOM 764 C CA . ASN A 1 97 ? -2.910 9.040 4.496 1.00 81.69 97 ASN A CA 1
ATOM 765 C C . ASN A 1 97 ? -2.221 9.312 3.150 1.00 81.69 97 ASN A C 1
ATOM 767 O O . ASN A 1 97 ? -0.998 9.184 3.032 1.00 81.69 97 ASN A O 1
ATOM 771 N N . LEU A 1 98 ? -3.007 9.684 2.136 1.00 74.38 98 LEU A N 1
ATOM 772 C CA . LEU A 1 98 ? -2.482 9.962 0.797 1.00 74.38 98 LEU A CA 1
ATOM 773 C C . LEU A 1 98 ? -1.492 11.130 0.768 1.00 74.38 98 LEU A C 1
ATOM 775 O O . LEU A 1 98 ? -0.544 11.056 -0.000 1.00 74.38 98 LEU A O 1
ATOM 779 N N . GLU A 1 99 ? -1.659 12.181 1.577 1.00 73.94 99 GLU A N 1
ATOM 780 C CA . GLU A 1 99 ? -0.732 13.331 1.567 1.00 73.94 99 GLU A CA 1
ATOM 781 C C . GLU A 1 99 ? 0.678 12.939 2.033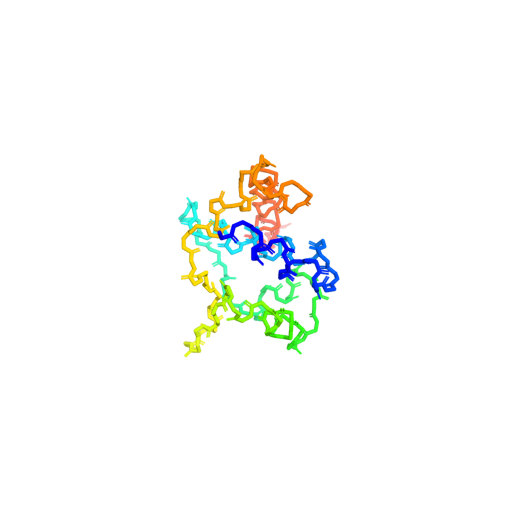 1.00 73.94 99 GLU A C 1
ATOM 783 O O . GLU A 1 99 ? 1.691 13.378 1.478 1.00 73.94 99 GLU A O 1
ATOM 788 N N . GLU A 1 100 ? 0.747 12.067 3.036 1.00 72.62 100 GLU A N 1
ATOM 789 C CA . GLU A 1 100 ? 2.009 11.562 3.573 1.00 72.62 100 GLU A CA 1
ATOM 790 C C . GLU A 1 100 ? 2.712 10.650 2.562 1.00 72.62 100 GLU A C 1
ATOM 792 O O . GLU A 1 100 ? 3.903 10.818 2.287 1.00 72.62 100 GLU A O 1
ATOM 797 N N . HIS A 1 101 ? 1.950 9.762 1.919 1.00 70.06 101 HIS A N 1
ATOM 798 C CA . HIS A 1 101 ? 2.476 8.865 0.891 1.00 70.06 101 HIS A CA 1
ATOM 799 C C . HIS A 1 101 ? 2.855 9.616 -0.391 1.00 70.06 101 HIS A C 1
ATOM 801 O O . HIS A 1 101 ? 3.866 9.290 -1.003 1.00 70.06 101 HIS A O 1
ATOM 807 N N . GLN A 1 102 ? 2.120 10.668 -0.775 1.00 68.25 102 GLN A N 1
ATOM 808 C CA . GLN A 1 102 ? 2.504 11.547 -1.889 1.00 68.25 102 GLN A CA 1
ATOM 809 C C . GLN A 1 102 ? 3.872 12.154 -1.654 1.00 68.25 102 GLN A C 1
ATOM 811 O O . GLN A 1 102 ? 4.719 12.118 -2.540 1.00 68.25 102 GLN A O 1
ATOM 816 N N . SER A 1 103 ? 4.092 12.690 -0.457 1.00 71.12 103 SER A N 1
ATOM 817 C CA . SER A 1 103 ? 5.353 13.338 -0.110 1.00 71.12 103 SER A CA 1
ATOM 818 C C . SER A 1 103 ? 6.520 12.348 -0.170 1.00 71.12 103 SER A C 1
ATOM 820 O O . SER A 1 103 ? 7.559 12.661 -0.749 1.00 71.12 103 SER A O 1
ATOM 822 N N . GLN A 1 104 ? 6.340 11.134 0.359 1.00 69.00 104 GLN A N 1
ATOM 823 C CA . GLN A 1 104 ? 7.368 10.088 0.325 1.00 69.00 104 GLN A CA 1
ATOM 824 C C . GLN A 1 104 ? 7.648 9.575 -1.089 1.00 69.00 104 GLN A C 1
ATOM 826 O O . GLN A 1 104 ? 8.809 9.486 -1.485 1.00 69.00 104 GLN A O 1
ATOM 831 N N . LEU A 1 105 ? 6.610 9.278 -1.871 1.00 66.25 105 LEU A N 1
ATOM 832 C CA . LEU A 1 105 ? 6.786 8.797 -3.239 1.00 66.25 105 LEU A CA 1
ATOM 833 C C . LEU A 1 105 ? 7.377 9.858 -4.151 1.00 66.25 105 LEU A C 1
ATOM 835 O O . LEU A 1 105 ? 8.194 9.520 -4.999 1.00 66.25 105 LEU A O 1
ATOM 839 N N . LEU A 1 106 ? 7.015 11.130 -3.970 1.00 68.69 106 LEU A N 1
ATOM 840 C CA . LEU A 1 106 ? 7.667 12.224 -4.679 1.00 68.69 106 LEU A CA 1
ATOM 841 C C . LEU A 1 106 ? 9.155 12.274 -4.335 1.00 68.69 106 LEU A C 1
ATOM 843 O O . LEU A 1 106 ? 9.959 12.369 -5.254 1.00 68.69 106 LEU A O 1
ATOM 847 N N . CYS A 1 107 ? 9.542 12.143 -3.063 1.00 70.44 107 CYS A N 1
ATOM 848 C CA . CYS A 1 107 ? 10.956 12.072 -2.686 1.00 70.44 107 CYS A CA 1
ATOM 849 C C . CYS A 1 107 ? 11.675 10.893 -3.355 1.00 70.44 107 CYS A C 1
ATOM 851 O O . CYS A 1 107 ? 12.704 11.110 -3.990 1.00 70.44 107 CYS A O 1
ATOM 853 N N . ILE A 1 108 ? 11.116 9.679 -3.290 1.00 66.69 108 ILE A N 1
ATOM 854 C CA . ILE A 1 108 ? 11.745 8.488 -3.883 1.00 66.69 108 ILE A CA 1
ATOM 855 C C . ILE A 1 108 ? 11.812 8.601 -5.410 1.00 66.69 108 ILE A C 1
ATOM 857 O O . ILE A 1 108 ? 12.834 8.288 -6.020 1.00 66.69 108 ILE A O 1
ATOM 861 N N . PHE A 1 109 ? 10.745 9.094 -6.042 1.00 65.56 109 PHE A N 1
ATOM 862 C CA . PHE A 1 109 ? 10.722 9.329 -7.478 1.00 65.56 109 PHE A CA 1
ATOM 863 C C . PHE A 1 109 ? 11.787 10.354 -7.866 1.00 65.56 109 PHE A C 1
ATOM 865 O O . PHE A 1 109 ? 12.600 10.060 -8.735 1.00 65.56 109 PHE A O 1
ATOM 872 N N . PHE A 1 110 ? 11.853 11.505 -7.190 1.00 67.62 110 PHE A N 1
ATOM 873 C CA . PHE A 1 110 ? 12.895 12.502 -7.433 1.00 67.62 110 PHE A CA 1
ATOM 874 C C . PHE A 1 110 ? 14.296 11.923 -7.228 1.00 67.62 110 PHE A C 1
ATOM 876 O O . PHE A 1 110 ? 15.140 12.133 -8.088 1.00 67.62 110 PHE A O 1
ATOM 883 N N . GLU A 1 111 ? 14.551 11.147 -6.176 1.00 66.19 111 GLU A N 1
ATOM 884 C CA . GLU A 1 111 ? 15.853 10.495 -5.967 1.00 66.19 111 GLU A CA 1
ATOM 885 C C . GLU A 1 111 ? 16.200 9.499 -7.081 1.00 66.19 111 GLU A C 1
ATOM 887 O O . GLU A 1 111 ? 17.337 9.471 -7.545 1.00 66.19 111 GLU A O 1
ATOM 892 N N . SER A 1 112 ? 15.222 8.734 -7.571 1.00 58.66 112 SER A N 1
ATOM 893 C CA . SER A 1 112 ? 15.405 7.789 -8.682 1.00 58.66 112 SER A CA 1
ATOM 894 C C . SER A 1 112 ? 15.503 8.452 -10.066 1.00 58.66 112 SER A C 1
ATOM 896 O O . SER A 1 112 ? 15.996 7.833 -11.008 1.00 58.66 112 SER A O 1
ATOM 898 N N . HIS A 1 113 ? 15.038 9.701 -10.197 1.00 59.66 113 HIS A N 1
ATOM 899 C CA . HIS A 1 113 ? 15.031 10.481 -11.439 1.00 59.66 113 HIS A CA 1
ATOM 900 C C . HIS A 1 113 ? 16.024 11.648 -11.446 1.00 59.66 113 HIS A C 1
ATOM 902 O O . HIS A 1 113 ? 16.056 12.378 -12.436 1.00 59.66 113 HIS A O 1
ATOM 908 N N . ILE A 1 114 ? 16.839 11.845 -10.401 1.00 54.47 114 ILE A N 1
ATOM 909 C CA . ILE A 1 114 ? 18.024 12.703 -10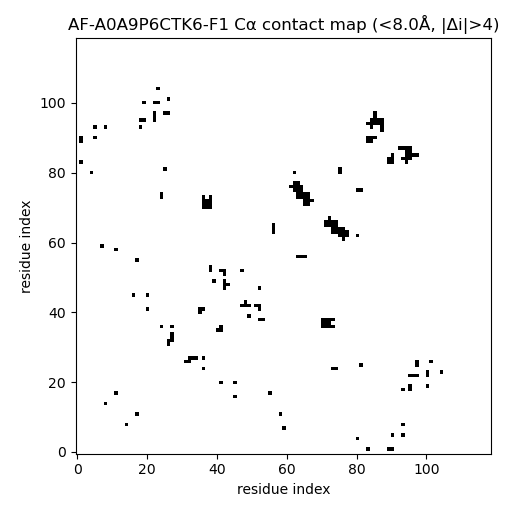.495 1.00 54.47 114 ILE A CA 1
ATOM 910 C C . ILE A 1 114 ? 18.997 11.963 -11.420 1.00 54.47 114 ILE A C 1
ATOM 912 O O . ILE A 1 114 ? 19.559 10.945 -11.011 1.00 54.47 114 ILE A O 1
ATOM 916 N N . PRO A 1 115 ? 19.214 12.421 -12.671 1.00 45.94 115 PRO A N 1
ATOM 917 C CA . PRO A 1 115 ? 20.324 11.899 -13.437 1.00 45.94 115 PRO A CA 1
ATOM 918 C C . PRO A 1 115 ? 21.576 12.254 -12.646 1.00 45.94 115 PRO A C 1
ATOM 920 O O . PRO A 1 115 ? 21.759 13.419 -12.283 1.00 45.94 115 PRO A O 1
ATOM 923 N N . ASP A 1 116 ? 22.399 11.244 -12.372 1.00 45.56 116 ASP A N 1
ATOM 924 C CA . ASP A 1 116 ? 23.792 11.373 -11.961 1.00 45.56 116 ASP A CA 1
ATOM 925 C C . ASP A 1 116 ? 24.433 12.468 -12.821 1.00 45.56 116 ASP A C 1
ATOM 927 O O . ASP A 1 116 ? 24.888 12.245 -13.946 1.00 45.56 116 ASP A O 1
ATOM 931 N N . THR A 1 117 ? 24.381 13.708 -12.341 1.00 49.06 117 THR A N 1
ATOM 932 C CA . THR A 1 117 ? 25.009 14.822 -13.025 1.00 49.06 117 THR A CA 1
ATOM 933 C C . THR A 1 117 ? 26.421 14.811 -12.485 1.00 49.06 117 THR A C 1
ATOM 935 O O . THR A 1 117 ? 26.769 15.570 -11.585 1.00 49.06 117 THR A O 1
ATOM 938 N N . GLN A 1 118 ? 27.207 13.859 -12.988 1.00 45.53 118 GLN A N 1
ATOM 939 C CA . GLN A 1 118 ? 28.651 13.899 -12.854 1.00 45.53 118 GLN A CA 1
ATOM 940 C C . GLN A 1 118 ? 29.134 15.180 -13.544 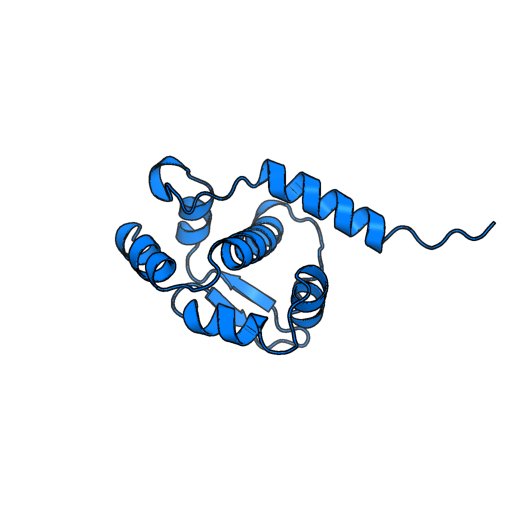1.00 45.53 118 GLN A C 1
ATOM 942 O O . GLN A 1 118 ? 29.084 15.286 -14.771 1.00 45.53 118 GLN A O 1
ATOM 947 N N . TYR A 1 119 ? 29.572 16.146 -12.740 1.00 42.88 119 TYR A N 1
ATOM 948 C CA . TYR A 1 119 ? 30.477 17.226 -13.130 1.00 42.88 119 TYR A CA 1
ATOM 949 C C . TYR A 1 119 ? 31.686 17.208 -12.204 1.00 42.88 119 TYR A C 1
ATOM 951 O O . TYR A 1 119 ? 31.485 17.040 -10.979 1.00 42.88 119 TYR A O 1
#